Protein AF-A0A926DX24-F1 (afdb_monomer_lite)

Sequence (52 aa):
KKYENIDKLTREILIELVDYIKVYEGGDISIKFKFADELRRIMEYVEINRDL

Secondary structure (DSSP, 8-state):
-TTTT--S--HHHHHHHEEEEEE-TTS-EEEEESSHHHHHHHHHHHHHHHT-

Structure (mmCIF, N/CA/C/O backbone):
data_AF-A0A926DX24-F1
#
_entry.id   AF-A0A926DX24-F1
#
loop_
_atom_site.group_PDB
_atom_site.id
_atom_site.type_symbol
_atom_site.label_atom_id
_atom_site.label_alt_id
_atom_site.label_comp_id
_atom_site.label_asym_id
_atom_site.label_entity_id
_atom_site.label_seq_id
_atom_site.pdbx_PDB_ins_code
_atom_site.Cartn_x
_atom_site.Cartn_y
_atom_site.Cartn_z
_atom_site.occupancy
_atom_site.B_iso_or_equiv
_atom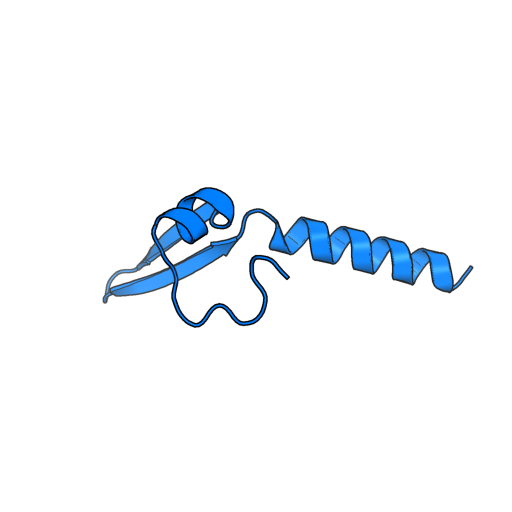_site.auth_seq_id
_atom_site.auth_comp_id
_atom_site.auth_asym_id
_atom_site.auth_atom_id
_atom_site.pdbx_PDB_model_num
ATOM 1 N N . LYS A 1 1 ? 1.238 -15.728 -7.726 1.00 58.47 1 LYS A N 1
ATOM 2 C CA . LYS A 1 1 ? 0.624 -16.812 -6.920 1.00 58.47 1 LYS A CA 1
ATOM 3 C C . LYS A 1 1 ? 0.382 -16.490 -5.446 1.00 58.47 1 LYS A C 1
ATOM 5 O O . LYS A 1 1 ? -0.764 -16.612 -5.056 1.00 58.47 1 LYS A O 1
ATOM 10 N N . LYS A 1 2 ? 1.361 -16.091 -4.611 1.00 53.75 2 LYS A N 1
ATOM 11 C CA . LYS A 1 2 ? 1.111 -15.919 -3.153 1.00 53.75 2 LYS A CA 1
ATOM 12 C C . LYS A 1 2 ? 0.082 -14.818 -2.805 1.00 53.75 2 LYS A C 1
ATOM 14 O O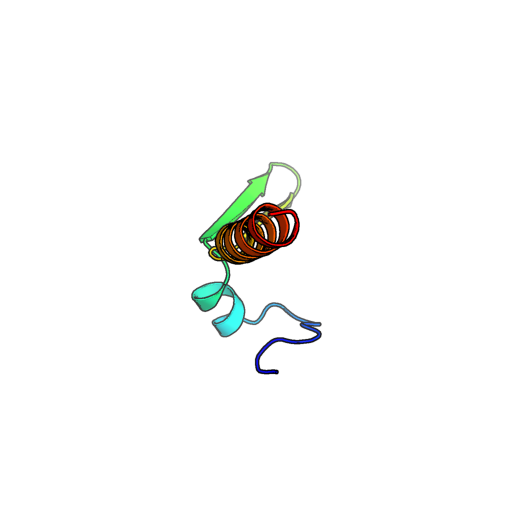 . LYS A 1 2 ? -0.565 -14.925 -1.775 1.00 53.75 2 LYS A O 1
ATOM 19 N N . TYR A 1 3 ? -0.108 -13.823 -3.679 1.00 59.72 3 TYR A N 1
ATOM 20 C CA . TYR A 1 3 ? -0.997 -12.671 -3.449 1.00 59.72 3 TYR A CA 1
ATOM 21 C C . TYR A 1 3 ? -1.823 -12.263 -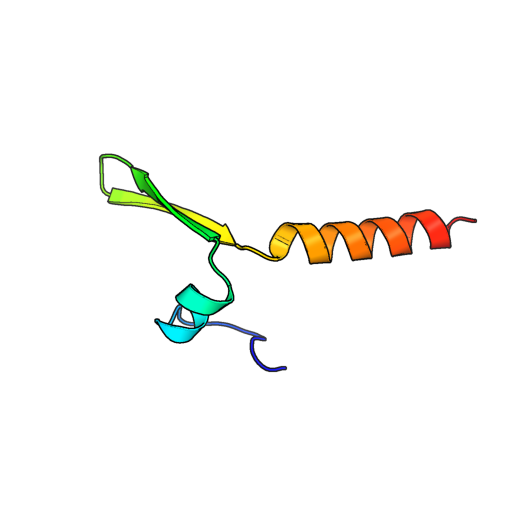4.686 1.00 59.72 3 TYR A C 1
ATOM 23 O O . TYR A 1 3 ? -2.158 -11.096 -4.857 1.00 59.72 3 TYR A O 1
ATOM 31 N N . GLU A 1 4 ? -2.120 -13.198 -5.594 1.00 56.75 4 GLU A N 1
ATOM 32 C CA . GLU A 1 4 ? -3.077 -12.914 -6.677 1.00 56.75 4 GLU A CA 1
ATOM 33 C C . GLU A 1 4 ? -4.501 -12.910 -6.102 1.00 56.75 4 GLU A C 1
ATOM 35 O O . GLU A 1 4 ? -4.852 -13.822 -5.359 1.00 56.75 4 GLU A O 1
ATOM 40 N N . ASN A 1 5 ? -5.315 -11.910 -6.463 1.00 65.12 5 ASN A N 1
ATOM 41 C CA . ASN A 1 5 ? -6.715 -11.759 -6.033 1.00 65.12 5 ASN A CA 1
ATOM 42 C C . ASN A 1 5 ? -6.908 -11.553 -4.516 1.00 65.12 5 ASN A C 1
ATOM 44 O O . ASN A 1 5 ? -7.707 -12.248 -3.890 1.00 65.12 5 ASN A O 1
ATOM 48 N N . ILE A 1 6 ? -6.189 -10.596 -3.916 1.00 67.25 6 ILE A N 1
ATOM 49 C CA . ILE A 1 6 ? -6.391 -10.219 -2.507 1.00 67.25 6 ILE A CA 1
ATOM 50 C C . ILE A 1 6 ? -7.804 -9.641 -2.331 1.00 67.25 6 ILE A C 1
ATOM 52 O O . ILE A 1 6 ? -8.075 -8.519 -2.752 1.00 67.25 6 ILE A O 1
ATOM 56 N N . ASP A 1 7 ? -8.693 -10.394 -1.687 1.00 74.50 7 ASP A N 1
ATOM 57 C CA . ASP A 1 7 ? -10.041 -9.951 -1.314 1.00 74.50 7 ASP A CA 1
ATOM 58 C C . ASP A 1 7 ? -10.056 -9.206 0.033 1.00 74.50 7 ASP A C 1
ATOM 60 O O . ASP A 1 7 ? -10.977 -8.438 0.320 1.00 74.50 7 ASP A O 1
ATOM 64 N N . LYS A 1 8 ? -9.034 -9.432 0.872 1.00 79.06 8 LYS A N 1
ATOM 65 C CA . LYS A 1 8 ? -8.913 -8.885 2.228 1.00 79.06 8 LYS A CA 1
ATOM 66 C C . LYS A 1 8 ? -7.477 -8.514 2.574 1.00 79.06 8 LYS A C 1
ATOM 68 O O . LYS A 1 8 ? -6.542 -9.284 2.375 1.00 79.06 8 LYS A O 1
ATOM 73 N N . LEU A 1 9 ? -7.318 -7.357 3.209 1.00 78.44 9 LEU A N 1
ATOM 74 C CA . LEU A 1 9 ? -6.052 -6.921 3.791 1.00 78.44 9 LEU A CA 1
ATOM 75 C C . LEU A 1 9 ? -5.894 -7.524 5.192 1.00 78.44 9 LEU A C 1
ATOM 77 O O . LEU A 1 9 ? -6.421 -7.001 6.173 1.00 78.44 9 LEU A O 1
ATOM 81 N N . THR A 1 10 ? -5.185 -8.647 5.291 1.00 86.00 10 THR A N 1
ATOM 82 C CA . THR A 1 10 ? -4.810 -9.227 6.588 1.00 86.00 10 THR A CA 1
ATOM 83 C C . THR A 1 10 ? -3.622 -8.480 7.193 1.00 86.00 10 TH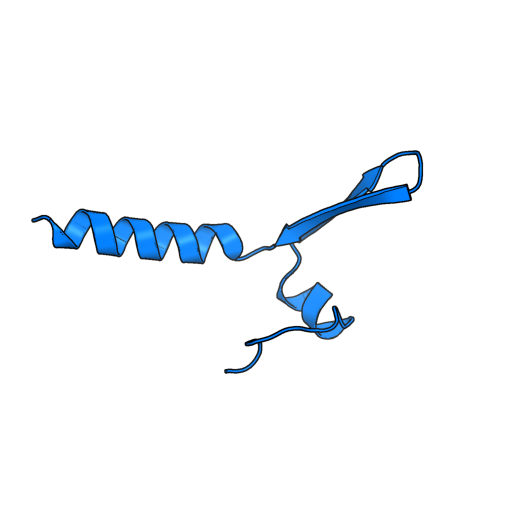R A C 1
ATOM 85 O O . THR A 1 10 ? -2.868 -7.804 6.492 1.00 86.00 10 THR A O 1
ATOM 88 N N . ARG A 1 11 ? -3.408 -8.630 8.506 1.00 86.69 11 ARG A N 1
ATOM 89 C CA . ARG A 1 11 ? -2.256 -8.028 9.197 1.00 86.69 11 ARG A CA 1
ATOM 90 C C . ARG A 1 11 ? -0.922 -8.423 8.556 1.00 86.69 11 ARG A C 1
ATOM 92 O O . ARG A 1 11 ? -0.036 -7.585 8.446 1.00 86.69 11 ARG A O 1
ATOM 99 N N . GLU A 1 12 ? -0.793 -9.672 8.124 1.00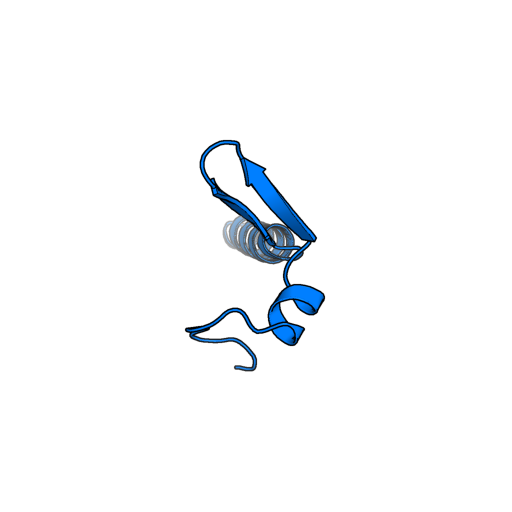 85.25 12 GLU A N 1
ATOM 100 C CA . GLU A 1 12 ? 0.413 -10.177 7.461 1.00 85.25 12 GLU A CA 1
ATOM 101 C C . GLU A 1 12 ? 0.648 -9.479 6.116 1.00 85.25 12 GLU A C 1
ATOM 103 O O . GLU A 1 12 ? 1.741 -8.979 5.864 1.00 85.25 12 GLU A O 1
ATOM 108 N N . ILE A 1 13 ? -0.406 -9.345 5.303 1.00 83.06 13 ILE A N 1
ATOM 109 C CA . ILE A 1 13 ? -0.356 -8.635 4.018 1.00 83.06 13 ILE A CA 1
ATOM 110 C C . ILE A 1 13 ? -0.013 -7.155 4.226 1.00 83.06 13 ILE A C 1
ATOM 112 O O . ILE A 1 13 ? 0.788 -6.599 3.477 1.00 83.06 13 ILE A O 1
ATOM 116 N N . LEU A 1 14 ? -0.579 -6.514 5.254 1.00 85.62 14 LEU A N 1
ATOM 117 C CA . LEU A 1 14 ? -0.275 -5.122 5.590 1.00 85.62 14 LEU A CA 1
ATOM 118 C C . LEU A 1 14 ? 1.205 -4.941 5.954 1.00 85.62 14 LEU A C 1
ATOM 120 O O . LEU A 1 14 ? 1.851 -4.039 5.433 1.00 85.62 14 LEU A O 1
ATOM 124 N N . ILE A 1 15 ? 1.763 -5.809 6.800 1.00 85.06 15 ILE A N 1
ATOM 125 C CA . ILE A 1 15 ? 3.173 -5.719 7.212 1.00 85.06 15 ILE A CA 1
ATOM 126 C C . ILE A 1 15 ? 4.115 -5.929 6.020 1.00 85.06 15 ILE A C 1
ATOM 128 O O . ILE A 1 15 ? 5.121 -5.224 5.895 1.00 85.06 15 ILE A O 1
ATOM 132 N N . GLU A 1 16 ? 3.805 -6.883 5.141 1.00 84.00 16 GLU A N 1
ATOM 133 C CA . GLU A 1 16 ? 4.653 -7.181 3.988 1.00 84.00 16 GLU A CA 1
ATOM 134 C C . GLU A 1 16 ? 4.554 -6.109 2.897 1.00 84.00 16 GLU A C 1
ATOM 136 O O . GLU A 1 16 ? 5.586 -5.654 2.406 1.00 84.00 16 GLU A O 1
ATOM 141 N N . LEU A 1 17 ? 3.344 -5.681 2.526 1.00 82.50 17 LEU A N 1
ATOM 142 C CA . LEU A 1 17 ? 3.119 -4.929 1.287 1.00 82.50 17 LEU A CA 1
ATOM 143 C C . LEU A 1 17 ? 2.878 -3.432 1.480 1.00 82.50 17 LEU A C 1
ATOM 145 O O . LEU A 1 17 ? 3.041 -2.683 0.516 1.00 82.50 17 LEU A O 1
ATOM 149 N N . VAL A 1 18 ? 2.489 -2.974 2.672 1.00 86.38 18 VAL A N 1
ATOM 150 C CA . VAL A 1 18 ? 2.106 -1.572 2.903 1.00 86.38 18 VAL A CA 1
ATOM 151 C C . VAL A 1 18 ? 3.254 -0.790 3.524 1.00 86.38 18 VAL A C 1
ATOM 153 O O . VAL A 1 18 ? 3.813 -1.184 4.542 1.00 86.38 18 VAL A O 1
ATOM 156 N N . ASP A 1 19 ? 3.608 0.319 2.884 1.00 88.06 19 ASP A N 1
ATOM 157 C CA . ASP A 1 19 ? 4.599 1.280 3.363 1.00 88.06 19 ASP A CA 1
ATOM 158 C C . ASP A 1 19 ? 3.984 2.139 4.472 1.00 88.06 19 ASP A C 1
ATOM 160 O O . ASP A 1 19 ? 4.392 2.078 5.631 1.00 88.06 19 ASP A O 1
ATOM 164 N N . TYR A 1 20 ? 2.900 2.846 4.147 1.00 89.94 20 TYR A N 1
ATOM 165 C CA . TYR A 1 20 ? 2.123 3.588 5.132 1.00 89.94 20 TYR A CA 1
ATOM 166 C C . TYR A 1 20 ? 0.641 3.663 4.765 1.00 89.94 20 TYR A C 1
ATOM 168 O O . TYR A 1 20 ? 0.239 3.545 3.604 1.00 89.94 20 TYR A O 1
ATOM 176 N N . ILE A 1 21 ? -0.172 3.915 5.789 1.00 90.88 21 ILE A N 1
ATOM 177 C CA . ILE A 1 21 ? -1.591 4.248 5.666 1.00 90.88 21 ILE A CA 1
ATOM 178 C C . ILE A 1 21 ? -1.758 5.676 6.166 1.00 90.88 21 ILE A C 1
ATOM 180 O O . ILE A 1 21 ? -1.350 6.002 7.281 1.00 90.88 21 ILE A O 1
ATOM 184 N N . LYS A 1 22 ? -2.359 6.527 5.341 1.00 95.00 22 LYS A N 1
ATOM 185 C CA . LYS A 1 22 ? -2.726 7.890 5.704 1.00 95.00 22 LYS A CA 1
ATOM 186 C C . LYS A 1 22 ? -4.217 7.931 5.999 1.00 95.00 22 LYS A C 1
ATOM 188 O O . LYS A 1 22 ? -5.012 7.550 5.148 1.00 95.00 22 LYS A O 1
ATOM 193 N N . VAL A 1 23 ? -4.567 8.395 7.193 1.00 95.88 23 VAL A N 1
ATOM 194 C CA . VAL A 1 23 ? -5.952 8.590 7.633 1.00 95.88 23 VAL A CA 1
ATOM 195 C C . VAL A 1 23 ? -6.243 10.085 7.618 1.00 95.88 23 VAL A C 1
ATOM 197 O O . VAL A 1 23 ? -5.434 10.870 8.116 1.00 95.88 23 VAL A O 1
ATOM 200 N N . TYR A 1 24 ? -7.360 10.476 7.017 1.00 97.00 24 TYR A N 1
ATOM 201 C CA . TYR A 1 24 ? -7.799 11.866 6.919 1.00 97.00 24 TYR A CA 1
ATOM 202 C C . TYR A 1 24 ? -8.922 12.145 7.924 1.00 97.00 24 TYR A C 1
ATOM 204 O O . TYR A 1 24 ? -9.591 11.228 8.411 1.00 97.00 24 TYR A O 1
ATOM 212 N N . GLU A 1 25 ? -9.144 13.423 8.236 1.00 94.44 25 GLU A N 1
ATOM 213 C CA . GLU A 1 25 ? -10.346 13.824 8.970 1.00 94.44 25 GLU A CA 1
ATOM 214 C C . GLU A 1 25 ? -11.600 13.388 8.201 1.00 94.44 25 GLU A C 1
ATOM 216 O O . GLU A 1 25 ? -11.652 13.483 6.978 1.00 94.44 25 GLU A O 1
ATOM 221 N N . GLY A 1 26 ? -12.599 12.872 8.919 1.00 93.06 26 GLY A N 1
ATOM 222 C CA . GLY A 1 26 ? -13.792 12.272 8.311 1.00 93.06 26 GLY A CA 1
ATOM 223 C C . GLY A 1 26 ? -13.684 10.766 8.044 1.00 93.06 26 GLY A C 1
ATOM 224 O O . GLY A 1 26 ? -14.702 10.139 7.770 1.00 93.06 26 GLY A O 1
ATOM 225 N N . GLY A 1 27 ? -12.501 10.163 8.220 1.00 90.31 27 GLY A N 1
ATOM 226 C CA . GLY A 1 27 ? -12.320 8.707 8.197 1.00 90.31 27 GLY A CA 1
ATOM 227 C C . GLY A 1 27 ? -11.897 8.122 6.849 1.00 90.31 27 GLY A C 1
ATOM 228 O O . GLY A 1 27 ? -11.737 6.906 6.750 1.00 90.31 27 GLY A O 1
ATOM 229 N N . ASP A 1 28 ? -11.664 8.962 5.840 1.00 95.31 28 ASP A N 1
ATOM 230 C CA . ASP A 1 28 ? -11.074 8.522 4.577 1.00 95.31 28 ASP A CA 1
ATOM 231 C C . ASP A 1 28 ? -9.651 7.990 4.792 1.00 95.31 28 ASP A C 1
ATOM 233 O O . ASP A 1 28 ? -8.917 8.448 5.678 1.00 95.31 28 ASP A O 1
ATOM 237 N N . ILE A 1 29 ? -9.239 7.030 3.957 1.00 93.12 29 ILE A N 1
ATOM 238 C CA . ILE A 1 29 ? -7.905 6.425 4.018 1.00 93.12 29 ILE A CA 1
ATOM 239 C C . ILE A 1 29 ? -7.238 6.345 2.643 1.00 93.12 29 ILE A C 1
ATOM 241 O O . ILE A 1 29 ? -7.868 6.024 1.639 1.00 93.12 29 ILE A O 1
ATOM 245 N N . SER A 1 30 ? -5.924 6.563 2.629 1.00 90.69 30 SER A N 1
ATOM 246 C CA . SER A 1 30 ? -5.038 6.297 1.492 1.00 90.69 30 SER A CA 1
ATOM 247 C C . SER A 1 30 ? -3.976 5.288 1.906 1.00 90.69 30 SER A C 1
ATOM 249 O O . SER A 1 30 ? -3.382 5.413 2.976 1.00 90.69 30 SER A O 1
ATOM 251 N N . ILE A 1 31 ? -3.696 4.305 1.053 1.00 87.31 31 ILE A N 1
ATOM 252 C CA . ILE A 1 31 ? -2.717 3.244 1.322 1.00 87.31 31 ILE A CA 1
ATOM 253 C C . ILE A 1 31 ? -1.587 3.346 0.296 1.00 87.31 31 ILE A C 1
ATOM 255 O O . ILE A 1 31 ? -1.836 3.273 -0.908 1.00 87.31 31 ILE A O 1
ATOM 259 N N . LYS A 1 32 ? -0.342 3.492 0.762 1.00 86.44 32 LYS A N 1
ATOM 260 C CA . LYS A 1 32 ? 0.855 3.403 -0.083 1.00 86.44 32 LYS A CA 1
ATOM 261 C C . LYS A 1 32 ? 1.460 2.011 0.056 1.00 86.44 32 LYS A C 1
ATOM 263 O O . LYS A 1 32 ? 1.803 1.584 1.154 1.00 86.44 32 LYS A O 1
ATOM 268 N N . PHE A 1 33 ? 1.606 1.305 -1.060 1.00 85.00 33 PHE A N 1
ATOM 269 C CA . PHE A 1 33 ? 2.284 0.008 -1.106 1.00 85.00 33 PHE A CA 1
ATOM 270 C C . PHE A 1 33 ? 3.795 0.187 -1.308 1.00 85.00 33 PHE A C 1
ATOM 272 O O . PHE A 1 33 ? 4.203 1.057 -2.078 1.00 85.00 33 PHE A O 1
ATOM 279 N N . LYS A 1 34 ? 4.611 -0.668 -0.676 1.00 81.31 34 LYS A N 1
ATOM 280 C CA . LYS A 1 34 ? 6.087 -0.635 -0.739 1.00 81.31 34 LYS A CA 1
ATOM 281 C C . LYS A 1 34 ? 6.627 -0.876 -2.149 1.00 81.31 34 LYS A C 1
ATOM 283 O O . LYS A 1 34 ? 7.533 -0.188 -2.594 1.00 81.31 34 LYS A O 1
ATOM 288 N N . PHE A 1 35 ? 6.048 -1.848 -2.855 1.00 72.62 35 PHE A N 1
ATOM 289 C CA . PHE A 1 35 ? 6.615 -2.395 -4.096 1.00 72.62 35 PHE A CA 1
ATOM 290 C C . PHE A 1 35 ? 5.836 -2.029 -5.364 1.00 72.62 35 PHE A C 1
ATOM 292 O O . PHE A 1 35 ? 6.183 -2.483 -6.453 1.00 72.62 35 PHE A O 1
ATOM 299 N N . ALA A 1 36 ? 4.776 -1.221 -5.254 1.00 65.44 36 ALA A N 1
ATOM 300 C CA . ALA A 1 36 ? 3.988 -0.832 -6.427 1.00 65.44 36 ALA A CA 1
ATOM 301 C C . ALA A 1 36 ? 4.827 -0.048 -7.449 1.00 65.44 36 ALA A C 1
ATOM 303 O O . ALA A 1 36 ? 4.595 -0.155 -8.652 1.00 65.44 36 ALA A O 1
ATOM 304 N N . ASP A 1 37 ? 5.815 0.706 -6.971 1.00 64.81 37 ASP A N 1
ATOM 305 C CA . ASP A 1 37 ? 6.687 1.508 -7.824 1.00 64.81 37 ASP A CA 1
ATOM 306 C C . ASP A 1 37 ? 7.852 0.677 -8.390 1.00 64.81 37 ASP A C 1
ATOM 308 O O . ASP A 1 37 ? 8.260 0.902 -9.523 1.00 64.81 37 ASP A O 1
ATOM 312 N N . GLU A 1 38 ? 8.347 -0.335 -7.665 1.00 66.00 38 GLU A N 1
ATOM 313 C CA . GLU A 1 38 ? 9.409 -1.227 -8.161 1.00 66.00 38 GLU A CA 1
ATOM 314 C C . GLU A 1 38 ? 8.933 -2.126 -9.304 1.00 66.00 38 GLU A C 1
ATOM 316 O O . GLU A 1 38 ? 9.631 -2.260 -10.308 1.00 66.00 38 GLU A O 1
ATOM 321 N N . LEU A 1 39 ? 7.725 -2.690 -9.200 1.00 65.69 39 LEU A N 1
ATOM 322 C CA . LEU A 1 39 ? 7.134 -3.461 -10.296 1.00 65.69 39 LEU A CA 1
ATOM 323 C C . LEU A 1 39 ? 6.889 -2.585 -11.529 1.00 65.69 39 LEU A C 1
ATOM 325 O O . LEU A 1 39 ? 7.241 -2.995 -12.633 1.00 65.69 39 LEU A O 1
ATOM 329 N N . ARG A 1 40 ? 6.363 -1.364 -11.348 1.00 71.50 40 ARG A N 1
ATOM 330 C CA . ARG A 1 40 ? 6.217 -0.397 -12.448 1.00 71.50 40 ARG A CA 1
ATOM 331 C C . ARG A 1 40 ? 7.556 -0.058 -13.091 1.00 71.50 40 ARG A C 1
ATOM 333 O O . ARG A 1 40 ? 7.663 -0.118 -14.305 1.00 71.50 40 ARG A O 1
ATOM 340 N N . ARG A 1 41 ? 8.588 0.213 -12.292 1.00 70.62 41 ARG A N 1
ATOM 341 C CA . ARG A 1 41 ? 9.930 0.546 -12.783 1.00 70.62 41 ARG A CA 1
ATOM 342 C C . ARG A 1 41 ? 10.566 -0.594 -13.578 1.00 70.62 41 ARG A C 1
ATOM 344 O O . ARG A 1 41 ? 11.229 -0.341 -14.579 1.00 70.62 41 ARG A O 1
ATOM 351 N N . ILE A 1 42 ? 10.383 -1.844 -13.148 1.00 73.44 42 ILE A N 1
ATOM 352 C CA . ILE A 1 42 ? 10.856 -3.015 -13.901 1.00 73.44 42 ILE A CA 1
ATOM 353 C C . ILE A 1 42 ? 10.082 -3.151 -15.216 1.00 73.44 42 ILE A C 1
ATOM 355 O O . ILE A 1 42 ? 10.698 -3.404 -16.247 1.00 73.44 42 ILE A O 1
ATOM 359 N N . MET A 1 43 ? 8.760 -2.963 -15.202 1.00 74.81 43 MET A N 1
ATOM 360 C CA . MET A 1 43 ? 7.944 -3.009 -16.420 1.00 74.81 43 MET A CA 1
ATOM 361 C C . MET A 1 43 ? 8.332 -1.910 -17.412 1.00 74.81 43 MET A C 1
ATOM 363 O O . MET A 1 43 ? 8.589 -2.222 -18.569 1.00 74.81 43 MET A O 1
ATOM 367 N N . GLU A 1 44 ? 8.475 -0.666 -16.951 1.00 73.56 44 GLU A N 1
ATOM 368 C CA . GLU A 1 44 ? 8.947 0.455 -17.772 1.00 73.56 44 GLU A CA 1
ATOM 369 C C . GLU A 1 44 ? 10.341 0.178 -18.349 1.00 73.56 44 GLU A C 1
ATOM 371 O O . GLU A 1 44 ? 10.588 0.424 -19.526 1.00 73.56 44 GLU A O 1
ATOM 376 N N . TYR A 1 45 ? 11.257 -0.388 -17.555 1.00 68.69 45 TYR A N 1
ATOM 377 C CA . TYR A 1 45 ? 12.584 -0.765 -18.042 1.00 68.69 45 TYR A CA 1
ATOM 378 C C . TYR A 1 45 ? 12.520 -1.866 -19.111 1.00 68.69 45 TYR A C 1
ATOM 380 O O . TYR A 1 45 ? 13.237 -1.793 -20.105 1.00 68.69 45 TYR A O 1
ATOM 388 N N . VAL A 1 46 ? 11.672 -2.884 -18.940 1.00 77.62 46 VAL A N 1
ATOM 389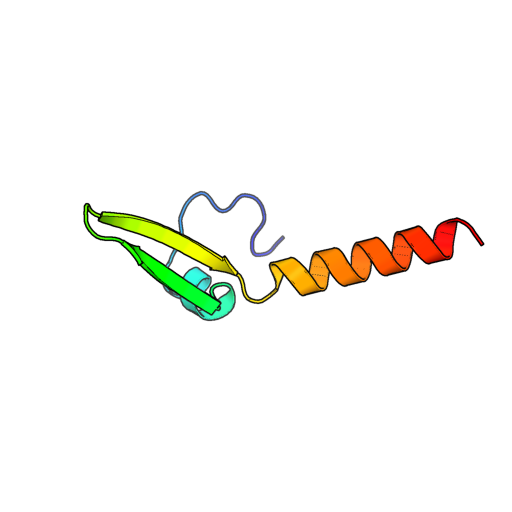 C CA . VAL A 1 46 ? 11.484 -3.936 -19.952 1.00 77.62 46 VAL A CA 1
ATOM 390 C C . VAL A 1 46 ? 10.875 -3.368 -21.234 1.00 77.62 46 VAL A C 1
ATOM 392 O O . VAL A 1 46 ? 11.318 -3.752 -22.311 1.00 77.62 46 VAL A O 1
ATOM 395 N N . GLU A 1 47 ? 9.906 -2.455 -21.141 1.00 76.81 47 GLU A N 1
ATOM 396 C CA . GLU A 1 47 ? 9.267 -1.822 -22.302 1.00 76.81 47 GLU A CA 1
ATOM 397 C C . GLU A 1 47 ? 10.233 -0.922 -23.078 1.00 76.81 47 GLU A C 1
ATOM 399 O O . GLU A 1 47 ? 10.384 -1.108 -24.281 1.00 76.81 47 GLU A O 1
ATOM 404 N N . ILE A 1 48 ? 10.968 -0.033 -22.401 1.00 72.94 48 ILE A N 1
ATOM 405 C CA . ILE A 1 48 ? 11.946 0.863 -23.046 1.00 72.94 48 ILE A CA 1
ATOM 406 C C . ILE A 1 48 ? 13.026 0.078 -23.805 1.00 72.94 48 ILE A C 1
ATOM 408 O O . ILE A 1 48 ? 13.457 0.494 -24.875 1.00 72.94 48 ILE A O 1
ATOM 412 N N . ASN A 1 49 ? 13.472 -1.062 -23.269 1.00 66.06 49 ASN A N 1
ATOM 413 C CA . ASN A 1 49 ? 14.496 -1.887 -23.919 1.00 66.06 49 ASN A CA 1
ATOM 414 C C . ASN A 1 49 ? 13.942 -2.816 -25.010 1.00 66.06 49 ASN A C 1
ATOM 416 O O . ASN A 1 49 ? 14.729 -3.435 -25.719 1.00 66.06 49 ASN A O 1
ATOM 420 N N . ARG A 1 50 ? 12.618 -2.958 -25.135 1.00 65.12 50 ARG A N 1
ATOM 421 C CA . ARG A 1 50 ? 11.992 -3.803 -26.164 1.00 65.12 50 ARG A CA 1
ATOM 422 C C . ARG A 1 50 ? 11.893 -3.108 -27.523 1.00 65.12 50 ARG A C 1
ATOM 424 O O . ARG A 1 50 ? 11.755 -3.798 -28.528 1.00 65.12 50 ARG A O 1
ATOM 431 N N . ASP A 1 51 ? 11.977 -1.780 -27.523 1.00 60.62 51 ASP A N 1
ATOM 432 C CA . ASP A 1 51 ? 11.921 -0.921 -28.709 1.00 60.62 51 ASP A CA 1
ATOM 433 C C . ASP A 1 51 ? 13.323 -0.525 -29.243 1.00 60.62 51 ASP A C 1
ATOM 435 O O . ASP A 1 51 ? 13.433 0.367 -30.088 1.00 60.62 51 ASP A O 1
ATOM 439 N N . LEU A 1 52 ? 14.391 -1.188 -28.766 1.00 51.69 52 LEU A N 1
ATOM 440 C CA . LEU A 1 52 ? 15.766 -1.145 -29.303 1.00 51.69 52 LEU A CA 1
ATOM 441 C C . LEU A 1 52 ? 16.045 -2.361 -30.196 1.00 51.69 52 LEU A C 1
ATOM 443 O O . LEU A 1 52 ? 16.711 -2.167 -31.239 1.00 51.69 52 LEU A O 1
#

Radius of gyration: 15.09 Å; chains: 1; bounding box: 30×31×38 Å

Organism: NCBI:txid2763661

Foldseek 3Di:
DVDPPPPDDDPVNCVQFWPDWDADPVGDIDTDTPCPVVVVVVVVVVVVVVVD

pLDDT: mean 77.87, std 12.13, range [51.69, 97.0]